Protein 5FGP (pdb70)

Secondary structure (DSSP, 8-state):
--EEEEE--EETTEEEEEEEEE-SS-EEEEEEEE-TT--EEEEEEEHHHHHHHHHHHHHHHHHHHT-------SS-----SEE--BTTBEEEEEEEEETTEEEEEEEEES-TTS--EEEEEETT--HHHHHHHHHHHH--

InterPro domains:
  IPR006628 Purine-rich element binding protein family [PF04845] (41-253)
  IPR006628 Purine-rich element binding protein family [PTHR12611] (23-259)
  IPR006628 Purine-rich element binding protein family [SM00712] (43-105)
  IPR006628 Purine-rich element binding protein family [SM00712] (120-183)
  IPR006628 Purine-rich element binding protein family [SM00712] (193-254)

Nearest PDB structures (foldseek):
  3k44-assembly4_D  TM=9.309E-01  e=6.547E-19  Drosophila melanogaster
  3k44-assembly1_A  TM=9.414E-01  e=1.004E-18  Drosophila melanogaster
  8chv-assembly1_B  TM=9.046E-01  e=1.596E-13  Homo sapiens
  8chu-assembly1_A  TM=8.539E-01  e=2.863E-12  Homo sapiens
  8chu-assembly1_B  TM=7.718E-01  e=1.284E-12  Homo sapiens

Structure (mmCIF, N/CA/C/O backbone):
data_5FGP
#
_entry.id   5FGP
#
_cell.length_a   81.940
_cell.length_b   40.190
_cell.length_c   48.810
_cell.angle_alpha   90.00
_cell.angle_beta   90.00
_cell.angle_gamma   90.00
#
_symmetry.space_group_name_H-M   'P 21 21 2'
#
loop_
_entity.id
_entity.type
_entity.pdbx_description
1 polymer 'CG1507-PB, isoform B'
2 polymer DNA
3 non-polymer 'CHLORIDE ION'
4 non-polymer 'SULFATE ION'
5 water water
#
loop_
_atom_site.group_PDB
_atom_site.id
_atom_site.type_symbol
_atom_site.label_atom_id
_atom_site.label_alt_id
_atom_site.label_comp_id
_atom_site.label_asym_id
_atom_site.label_entity_id
_atom_site.label_seq_id
_atom_site.pdbx_PDB_ins_code
_atom_site.Cartn_x
_atom_site.Cartn_y
_atom_site.Cartn_z
_atom_site.occupancy
_atom_site.B_iso_or_equiv
_atom_site.auth_seq_id
_atom_site.auth_comp_id
_atom_site.auth_asym_id
_atom_site.auth_atom_id
_atom_site.pdbx_PDB_model_num
ATOM 1 N N . VAL A 1 6 ? -34.100 -15.975 -13.785 1.00 69.21 40 VAL A N 1
ATOM 2 C CA . VAL A 1 6 ? -34.148 -16.088 -15.240 1.00 72.04 40 VAL A CA 1
ATOM 3 C C . VAL A 1 6 ? -33.411 -14.877 -15.838 1.00 68.75 40 VAL A C 1
ATOM 4 O O . VAL A 1 6 ? -34.017 -13.867 -16.210 1.00 72.70 40 VAL A O 1
ATOM 8 N N . GLU A 1 7 ? -32.082 -14.983 -15.879 1.00 56.91 41 GLU A N 1
ATOM 9 C CA . GLU A 1 7 ? -31.213 -13.929 -16.411 1.00 48.53 41 GLU A CA 1
ATOM 10 C C . GLU A 1 7 ? -30.275 -14.489 -17.458 1.00 46.83 41 GLU A C 1
ATOM 11 O O . GLU A 1 7 ? -29.349 -15.238 -17.138 1.00 51.66 41 GLU A O 1
ATOM 17 N N . GLN A 1 8 ? -30.506 -14.119 -18.710 1.00 29.98 42 GLN A N 1
ATOM 18 C CA . GLN A 1 8 ? -29.700 -14.644 -19.791 1.00 22.23 42 GLN A CA 1
ATOM 19 C C . GLN A 1 8 ? -28.435 -13.814 -19.962 1.00 23.16 42 GLN A C 1
ATOM 20 O O . GLN A 1 8 ? -28.506 -12.595 -20.101 1.00 21.81 42 GLN A O 1
ATOM 26 N N . GLU A 1 9 ? -27.282 -14.478 -19.950 1.00 20.10 43 GLU A N 1
ATOM 27 C CA . GLU A 1 9 ? -25.996 -13.818 -20.196 1.00 24.39 43 GLU A CA 1
ATOM 28 C C . GLU A 1 9 ? -25.847 -13.425 -21.671 1.00 22.81 43 GLU A C 1
ATOM 29 O O . GLU A 1 9 ? -26.126 -14.233 -22.564 1.00 20.79 43 GLU A O 1
ATOM 35 N N . LEU A 1 10 ? -25.399 -12.197 -21.933 1.00 19.12 44 LEU A N 1
ATOM 36 C CA . LEU A 1 10 ? -25.321 -11.699 -23.307 1.00 17.43 44 LEU A CA 1
ATOM 37 C C . LEU A 1 10 ? -23.899 -11.317 -23.775 1.00 22.12 44 LEU A C 1
ATOM 38 O O . LEU A 1 10 ? -23.603 -11.358 -24.973 1.00 18.43 44 LEU A O 1
ATOM 43 N N . ALA A 1 11 ? -23.034 -10.929 -22.836 1.00 13.31 45 ALA A N 1
ATOM 44 C CA . ALA A 1 11 ? -21.642 -10.575 -23.137 1.00 15.56 45 ALA A CA 1
ATOM 45 C C . ALA A 1 11 ? -20.896 -10.349 -21.830 1.00 20.58 45 ALA A C 1
ATOM 46 O O . ALA A 1 11 ? -21.507 -10.011 -20.810 1.00 18.71 45 ALA A O 1
ATOM 48 N N . THR A 1 12 ? -19.579 -10.495 -21.860 1.00 18.92 46 THR A N 1
ATOM 49 C CA . THR A 1 12 ? -18.789 -10.367 -20.635 1.00 20.77 46 THR A CA 1
ATOM 50 C C . THR A 1 12 ? -17.444 -9.692 -20.908 1.00 23.88 46 THR A C 1
ATOM 51 O O . THR A 1 12 ? -16.913 -9.777 -22.025 1.00 21.01 46 THR A O 1
ATOM 55 N N . LYS A 1 13 ? -16.927 -8.987 -19.897 1.00 17.12 47 LYS A N 1
ATOM 56 C CA . LYS A 1 13 ? -15.550 -8.518 -19.891 1.00 10.04 47 LYS A CA 1
ATOM 57 C C . LYS A 1 13 ? -14.962 -8.668 -18.505 1.00 17.05 47 LYS A C 1
ATOM 58 O O . LYS A 1 13 ? -15.626 -8.408 -17.492 1.00 17.57 47 LYS A O 1
ATOM 72 N N . LEU A 1 15 ? -11.563 -7.647 -16.118 1.00 12.99 49 LEU A N 1
ATOM 73 C CA . LEU A 1 15 ? -10.405 -6.761 -15.988 1.00 18.23 49 LEU A CA 1
ATOM 74 C C . LEU A 1 15 ? -9.655 -7.093 -14.710 1.00 18.28 49 LEU A C 1
ATOM 75 O O . LEU A 1 15 ? -10.276 -7.357 -13.683 1.00 17.13 49 LEU A O 1
ATOM 80 N N . GLN A 1 16 ? -8.326 -7.088 -14.778 1.00 11.27 50 GLN A N 1
ATOM 81 C CA . GLN A 1 16 ? -7.507 -7.202 -13.579 1.00 10.75 50 GLN A CA 1
ATOM 82 C C . GLN A 1 16 ? -6.967 -5.827 -13.271 1.00 19.55 50 GLN A C 1
ATOM 83 O O . GLN A 1 16 ? -6.198 -5.279 -14.059 1.00 17.66 50 GLN A O 1
ATOM 89 N N . ILE A 1 17 ? -7.401 -5.242 -12.155 1.00 14.99 51 ILE A N 1
ATOM 9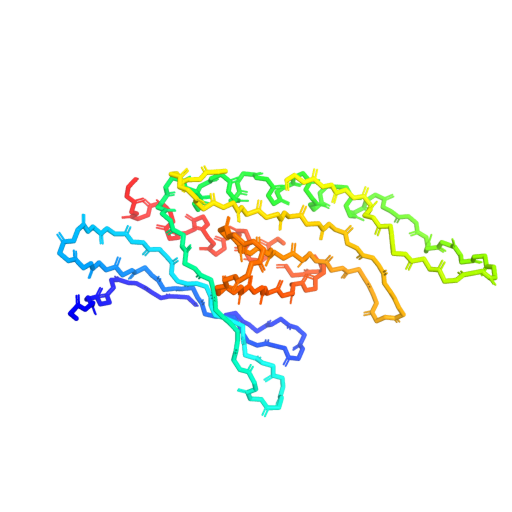0 C CA . ILE A 1 17 ? -6.920 -3.917 -11.769 1.00 18.06 51 ILE A CA 1
ATOM 91 C C . ILE A 1 17 ? -6.334 -3.944 -10.362 1.00 17.88 51 ILE A C 1
ATOM 92 O O . ILE A 1 17 ? -7.052 -4.159 -9.386 1.00 16.24 51 ILE A O 1
ATOM 97 N N . GLN A 1 18 ? -5.023 -3.729 -10.284 1.00 13.45 52 GLN A N 1
ATOM 98 C CA . GLN A 1 18 ? -4.246 -3.888 -9.061 1.00 11.31 52 GLN A CA 1
ATOM 99 C C . GLN A 1 18 ? -4.567 -5.256 -8.444 1.00 17.94 52 GLN A C 1
ATOM 100 O O . GLN A 1 18 ? -4.429 -6.265 -9.136 1.00 13.24 52 GLN A O 1
ATOM 106 N N . SER A 1 19 ? -4.999 -5.327 -7.186 1.00 14.12 53 SER A N 1
ATOM 107 C CA . SER A 1 19 ? -5.248 -6.644 -6.579 1.00 16.08 53 SER A CA 1
ATOM 108 C C . SER A 1 19 ? -6.677 -7.140 -6.790 1.00 18.64 53 SER A C 1
ATOM 109 O O . SER A 1 19 ? -7.071 -8.171 -6.229 1.00 15.52 53 SER A O 1
ATOM 112 N N . LYS A 1 20 ? -7.453 -6.413 -7.591 1.00 11.29 54 LYS A N 1
ATOM 113 C CA . LYS A 1 20 ? -8.856 -6.742 -7.804 1.00 13.04 54 LYS A CA 1
ATOM 114 C C . LYS A 1 20 ? -9.140 -7.283 -9.211 1.00 13.44 54 LYS A C 1
ATOM 115 O O . LYS A 1 20 ? -8.414 -6.998 -10.167 1.00 17.42 54 LYS A O 1
ATOM 121 N N . ARG A 1 21 ? -10.215 -8.051 -9.324 1.00 8.98 55 ARG A N 1
ATOM 122 C CA . ARG A 1 21 ? -10.783 -8.391 -10.621 1.00 10.16 55 ARG A CA 1
ATOM 123 C C . ARG A 1 21 ? -12.176 -7.782 -10.755 1.00 16.04 55 ARG A C 1
ATOM 124 O O . ARG A 1 21 ? -12.972 -7.810 -9.816 1.00 17.00 55 ARG A O 1
ATOM 132 N N . PHE A 1 22 ? -12.462 -7.242 -11.933 1.00 13.82 56 PHE A N 1
ATOM 133 C CA . PHE A 1 22 ? -13.776 -6.690 -12.223 1.00 10.66 56 PHE A CA 1
ATOM 134 C C . PHE A 1 22 ? -14.406 -7.475 -13.348 1.00 11.98 56 PHE A C 1
ATOM 135 O O . PHE A 1 22 ? -13.766 -7.733 -14.365 1.00 13.85 56 PHE A O 1
ATOM 143 N N . TYR A 1 23 ? -15.664 -7.846 -13.169 1.00 12.12 57 TYR A N 1
ATOM 144 C CA . TYR A 1 23 ? -16.435 -8.403 -14.270 1.00 11.05 57 TYR A CA 1
ATOM 145 C C . TYR A 1 23 ? -17.528 -7.437 -14.695 1.00 12.34 57 TYR A C 1
ATOM 146 O O . TYR A 1 23 ? -18.278 -6.922 -13.868 1.00 13.30 57 TYR A O 1
ATOM 155 N N . LEU A 1 24 ? -17.620 -7.209 -15.993 1.00 11.08 58 LEU A N 1
ATOM 156 C CA . LEU A 1 24 ? -18.723 -6.463 -16.562 1.00 10.94 58 LEU A CA 1
ATOM 157 C C . LEU A 1 24 ? -19.561 -7.450 -17.379 1.00 17.01 58 LEU A C 1
ATOM 158 O O . LEU A 1 24 ? -19.065 -8.018 -18.342 1.00 19.84 58 LEU A O 1
ATOM 163 N N . ASP A 1 25 ? -20.808 -7.671 -16.976 1.00 13.55 59 ASP A N 1
ATOM 164 C CA . ASP A 1 25 ? -21.675 -8.620 -17.675 1.00 13.46 59 ASP A CA 1
ATOM 165 C C . ASP A 1 25 ? -22.944 -7.951 -18.150 1.00 11.29 59 ASP A C 1
ATOM 166 O O . ASP A 1 25 ? -23.703 -7.433 -17.342 1.00 16.09 59 ASP A O 1
ATOM 171 N N . VAL A 1 26 ? -23.196 -7.997 -19.453 1.00 18.87 60 VAL A N 1
ATOM 172 C CA . VAL A 1 26 ? -24.492 -7.592 -19.977 1.00 13.23 60 VAL A CA 1
ATOM 173 C C . VAL A 1 26 ? -25.471 -8.769 -19.910 1.00 21.91 60 VAL A C 1
ATOM 174 O O . VAL A 1 26 ? -25.198 -9.859 -20.436 1.00 16.17 60 VAL A O 1
ATOM 178 N N . LYS A 1 27 ? -26.612 -8.553 -19.268 1.00 12.21 61 LYS A N 1
ATOM 179 C CA . LYS A 1 27 ? -27.593 -9.627 -19.105 1.00 14.61 61 LYS A CA 1
ATOM 180 C C . LYS A 1 27 ? -28.977 -9.134 -19.449 1.00 16.99 61 LYS A C 1
ATOM 181 O O . LYS A 1 27 ? -29.186 -7.935 -19.645 1.00 15.74 61 LYS A O 1
ATOM 187 N N . GLN A 1 28 ? -29.932 -10.054 -19.502 1.00 17.72 62 GLN A N 1
ATOM 188 C CA A GLN A 1 28 ? -31.319 -9.706 -19.785 0.50 19.43 62 GLN A CA 1
ATOM 189 C CA B GLN A 1 28 ? -31.310 -9.667 -19.728 0.50 19.32 62 GLN A CA 1
ATOM 190 C C . GLN A 1 28 ? -32.270 -10.565 -18.953 1.00 28.81 62 GLN A C 1
ATOM 191 O O . GLN A 1 28 ? -32.044 -11.770 -18.779 1.00 24.75 62 GLN A O 1
ATOM 202 N N . ASN A 1 29 ? -33.327 -9.961 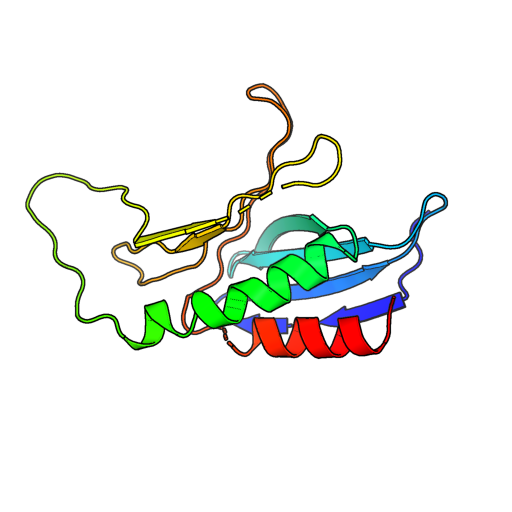-18.433 1.00 28.00 63 ASN A N 1
ATOM 203 C CA . ASN A 1 29 ? -34.380 -10.758 -17.825 1.00 26.14 63 ASN A CA 1
ATOM 204 C C . ASN A 1 29 ? -35.680 -10.366 -18.502 1.00 25.44 63 ASN A C 1
ATOM 205 O O . ASN A 1 29 ? -35.663 -9.660 -19.505 1.00 23.43 63 ASN A O 1
ATOM 210 N N . ARG A 1 30 ? -36.803 -10.805 -17.955 1.00 28.92 64 ARG A N 1
ATOM 211 C CA . ARG A 1 30 ? -38.079 -10.584 -18.610 1.00 36.64 64 ARG A CA 1
ATOM 212 C C . ARG A 1 30 ? -38.413 -9.103 -18.732 1.00 32.85 64 ARG A C 1
ATOM 213 O O . ARG A 1 30 ? -39.065 -8.697 -19.692 1.00 37.59 64 ARG A O 1
ATOM 221 N N . ARG A 1 31 ? -37.934 -8.277 -17.806 1.00 27.29 65 ARG A N 1
ATOM 222 C CA . ARG A 1 31 ? -38.209 -6.855 -17.950 1.00 31.20 65 ARG A CA 1
ATOM 223 C C . ARG A 1 31 ? -37.240 -6.138 -18.896 1.00 40.29 65 ARG A C 1
ATOM 224 O O . ARG A 1 31 ? -37.594 -5.132 -19.524 1.00 39.16 65 ARG A O 1
ATOM 232 N N . GLY A 1 32 ? -36.017 -6.637 -19.010 1.00 32.58 66 GLY A N 1
ATOM 233 C CA . GLY A 1 32 ? -35.098 -6.009 -19.935 1.00 29.48 66 GLY A CA 1
ATOM 234 C C . GLY A 1 32 ? -33.627 -6.269 -19.717 1.00 23.13 66 GLY A C 1
ATOM 235 O O . GLY A 1 32 ? -33.242 -7.192 -18.995 1.00 23.07 66 GLY A O 1
ATOM 236 N N . ARG A 1 33 ? -32.805 -5.439 -20.357 1.00 18.22 67 ARG A N 1
ATOM 237 C CA . ARG A 1 33 ? -31.353 -5.580 -20.307 1.00 18.82 67 ARG A CA 1
ATOM 238 C C . ARG A 1 33 ? -30.713 -4.725 -19.226 1.00 22.40 67 ARG A C 1
ATOM 239 O O . ARG A 1 33 ? -31.216 -3.662 -18.866 1.00 22.98 67 ARG A O 1
ATOM 247 N N . PHE A 1 34 ? -29.579 -5.188 -18.731 1.00 12.46 68 PHE A N 1
ATOM 248 C CA . PHE A 1 34 ? -28.841 -4.440 -17.724 1.00 17.59 68 PHE A CA 1
ATOM 249 C C . PHE A 1 34 ? -27.400 -4.884 -17.759 1.00 13.44 68 PHE A C 1
ATOM 250 O O . PHE A 1 34 ? -27.056 -5.892 -18.404 1.00 12.88 68 PHE A O 1
ATOM 258 N N . ILE A 1 35 ? -26.556 -4.122 -17.075 1.00 9.84 69 ILE A N 1
ATOM 259 C CA . ILE A 1 35 ? -25.156 -4.472 -16.921 1.00 16.29 69 ILE A CA 1
ATOM 260 C C . ILE A 1 35 ? -24.884 -4.666 -15.448 1.00 21.12 69 ILE A C 1
ATOM 261 O O . ILE A 1 35 ? -25.209 -3.802 -14.626 1.00 17.67 69 ILE A O 1
ATOM 266 N N . LYS A 1 36 ? -24.338 -5.830 -15.120 1.00 9.54 70 LYS A N 1
ATOM 267 C CA . LYS A 1 36 ? -23.885 -6.119 -13.775 1.00 13.34 70 LYS A CA 1
ATOM 268 C C . LYS A 1 36 ? -22.378 -5.831 -13.675 1.00 16.13 70 LYS A C 1
ATOM 269 O O . LYS A 1 36 ? -21.588 -6.289 -14.503 1.00 14.98 70 LYS A O 1
ATOM 275 N N . VAL A 1 37 ? -21.986 -5.052 -12.672 1.00 13.43 71 VAL A N 1
ATOM 276 C CA . VAL A 1 37 ? -20.577 -4.795 -12.424 1.00 9.16 71 VAL A CA 1
ATOM 277 C C . VAL A 1 37 ? -20.161 -5.465 -11.109 1.00 16.14 71 VAL A C 1
ATOM 278 O O . VAL A 1 37 ? -20.654 -5.102 -10.039 1.00 16.80 71 VAL A O 1
ATOM 282 N N . ALA A 1 38 ? -19.264 -6.443 -11.187 1.00 10.69 72 ALA A N 1
ATOM 283 C CA . ALA A 1 38 ? -18.799 -7.133 -9.980 1.00 10.55 72 ALA A CA 1
ATOM 284 C C . ALA A 1 38 ? -17.343 -6.797 -9.663 1.00 11.10 72 ALA A C 1
ATOM 285 O O . ALA A 1 38 ? -16.481 -6.812 -10.546 1.00 19.51 72 ALA A O 1
ATOM 287 N N . GLU A 1 39 ? -17.072 -6.514 -8.397 1.00 12.9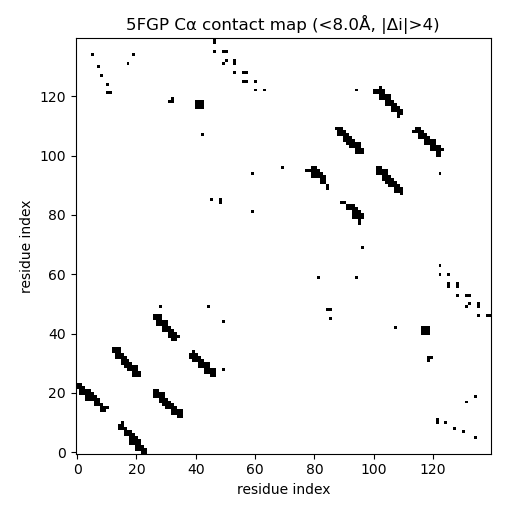3 73 GLU A N 1
ATOM 288 C CA . GLU A 1 39 ? -15.710 -6.356 -7.900 1.00 11.14 73 GLU A CA 1
ATOM 289 C C . GLU A 1 39 ? -15.315 -7.561 -7.044 1.00 13.50 73 GLU A C 1
ATOM 290 O O . GLU A 1 39 ? -16.013 -7.883 -6.088 1.00 10.62 73 GLU A O 1
ATOM 296 N N . ILE A 1 40 ? -14.223 -8.236 -7.389 1.00 11.94 74 IL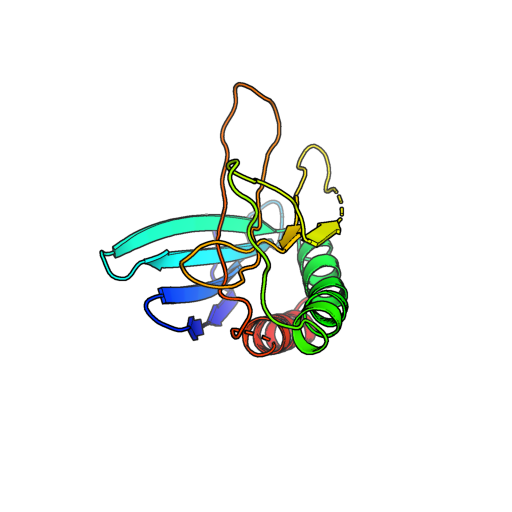E A N 1
ATOM 297 C CA . ILE A 1 40 ? -13.744 -9.324 -6.552 1.00 12.31 74 ILE A CA 1
ATOM 298 C C . ILE A 1 40 ? -12.424 -8.952 -5.902 1.00 11.85 74 ILE A C 1
ATOM 299 O O . ILE A 1 40 ? -11.441 -8.760 -6.591 1.00 16.22 74 ILE A O 1
ATOM 304 N N . GLY A 1 41 ? -12.401 -8.832 -4.574 1.00 10.00 75 GLY A N 1
ATOM 305 C CA . GLY A 1 41 ? -11.176 -8.439 -3.890 1.00 9.39 75 GLY A CA 1
ATOM 306 C C . GLY A 1 41 ? -10.145 -9.559 -3.920 1.00 15.02 75 GLY A C 1
ATOM 307 O O . GLY A 1 41 ? -10.457 -10.689 -4.291 1.00 14.03 75 GLY A O 1
ATOM 308 N N . ALA A 1 42 ? -8.913 -9.251 -3.529 1.00 16.28 76 ALA A N 1
ATOM 309 C CA . ALA A 1 42 ? -7.847 -10.249 -3.543 1.00 19.26 76 ALA A CA 1
ATOM 310 C C . ALA A 1 42 ? -8.179 -11.430 -2.624 1.00 21.03 76 ALA A C 1
ATOM 311 O O . ALA A 1 42 ? -7.720 -12.545 -2.856 1.00 17.02 76 ALA A O 1
ATOM 313 N N . ASP A 1 43 ? -8.982 -11.190 -1.592 1.00 14.14 77 ASP A N 1
ATOM 314 C CA . ASP A 1 43 ? -9.356 -12.271 -0.672 1.00 14.60 77 ASP A CA 1
ATOM 315 C C . ASP A 1 43 ? -10.584 -13.051 -1.149 1.00 19.94 77 ASP A C 1
ATOM 316 O O . ASP A 1 43 ? -11.008 -13.990 -0.489 1.00 23.23 77 ASP A O 1
ATOM 321 N N . GLY A 1 44 ? -11.151 -12.662 -2.290 1.00 13.27 78 GLY A N 1
ATOM 322 C CA . GLY A 1 44 ? -12.348 -13.311 -2.803 1.00 12.67 78 GLY A CA 1
ATOM 323 C C . GLY A 1 44 ? -13.685 -12.620 -2.513 1.00 16.19 78 GLY A C 1
ATOM 324 O O . GLY A 1 44 ? -14.709 -12.982 -3.092 1.00 18.25 78 GLY A O 1
ATOM 325 N N . ARG A 1 45 ? -13.681 -11.616 -1.642 1.00 9.25 79 ARG A N 1
ATOM 326 C CA . ARG A 1 45 ? -14.896 -10.847 -1.335 1.00 12.17 79 ARG A CA 1
ATOM 327 C C . ARG A 1 45 ? -15.552 -10.210 -2.576 1.00 14.00 79 ARG A C 1
ATOM 328 O O . ARG A 1 45 ? -14.894 -9.496 -3.338 1.00 11.84 79 ARG A O 1
ATOM 336 N N . ARG A 1 46 ? -16.852 -10.456 -2.757 1.00 11.65 80 ARG A N 1
ATOM 337 C CA . ARG A 1 46 ? -17.588 -9.935 -3.902 1.0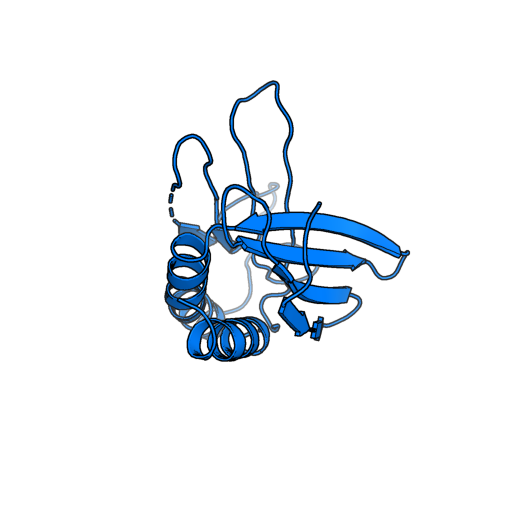0 14.03 80 ARG A CA 1
ATOM 338 C C . ARG A 1 46 ? -18.453 -8.722 -3.547 1.00 16.54 80 ARG A C 1
ATOM 339 O O . ARG A 1 46 ? -19.151 -8.744 -2.544 1.00 13.42 80 ARG A O 1
ATOM 347 N N . SER A 1 47 ? -18.396 -7.678 -4.374 1.00 13.48 81 SER A N 1
ATOM 348 C CA . SER A 1 47 ? -19.368 -6.574 -4.339 1.00 14.76 81 SER A CA 1
ATOM 349 C C . SER A 1 47 ? -19.926 -6.350 -5.731 1.00 14.28 81 SER A C 1
ATOM 350 O O . SER A 1 47 ? -19.164 -6.354 -6.696 1.00 17.76 81 SER A O 1
ATOM 353 N N . GLN A 1 48 ? -21.234 -6.117 -5.844 1.00 13.26 82 GLN A N 1
ATOM 354 C CA . GLN A 1 48 ? -21.856 -5.939 -7.165 1.00 19.80 82 GLN A CA 1
ATOM 355 C C . GLN A 1 48 ? -22.861 -4.787 -7.246 1.00 21.31 82 GLN A C 1
ATOM 356 O O . GLN A 1 48 ? -23.631 -4.565 -6.318 1.00 18.29 82 GLN A O 1
ATOM 362 N N . ILE A 1 49 ? -22.879 -4.091 -8.382 1.00 18.60 83 ILE A N 1
ATOM 363 C CA . ILE A 1 49 ? -23.946 -3.133 -8.671 1.00 20.11 83 ILE A CA 1
ATOM 364 C C . ILE A 1 49 ? -24.594 -3.441 -10.017 1.00 15.15 83 ILE A C 1
ATOM 365 O O . ILE A 1 49 ? -23.965 -4.010 -10.907 1.00 11.21 83 ILE A O 1
ATOM 370 N N . TYR A 1 50 ? -25.857 -3.065 -10.154 1.00 11.91 84 TYR A N 1
ATOM 371 C CA . TYR A 1 50 ? -26.610 -3.297 -11.389 1.00 10.36 84 TYR A CA 1
ATOM 372 C C . TYR A 1 50 ? -26.987 -1.977 -12.024 1.00 15.47 84 TYR A C 1
ATOM 373 O O . TYR A 1 50 ? -27.428 -1.062 -11.318 1.00 20.46 84 TYR A O 1
ATOM 382 N N . LEU A 1 51 ? -26.828 -1.884 -13.343 1.00 7.81 85 LEU A N 1
ATOM 383 C CA . LEU A 1 51 ? -27.084 -0.641 -14.064 1.00 15.17 85 LEU A CA 1
ATOM 384 C C . LEU A 1 51 ? -27.952 -0.852 -15.301 1.00 19.77 85 LEU A C 1
ATOM 385 O O . LEU A 1 51 ? -27.672 -1.722 -16.133 1.00 17.41 85 LEU A O 1
ATOM 390 N N . ALA A 1 52 ? -28.983 -0.026 -15.440 1.00 15.17 86 ALA A N 1
ATOM 391 C CA . ALA A 1 52 ? -29.688 0.082 -16.709 1.00 16.29 86 ALA A CA 1
ATOM 392 C C . ALA A 1 52 ? -28.692 0.506 -17.776 1.00 11.32 86 ALA A C 1
ATOM 393 O O . ALA A 1 52 ? -27.678 1.132 -17.476 1.00 14.20 86 ALA A O 1
ATOM 395 N N . LEU A 1 53 ? -28.968 0.197 -19.030 1.00 12.19 87 LEU A N 1
ATOM 396 C CA A LEU A 1 53 ? -28.024 0.553 -20.079 0.50 13.54 87 LEU A CA 1
ATOM 397 C CA B LEU A 1 53 ? -28.050 0.553 -20.101 0.50 14.01 87 LEU A CA 1
ATOM 398 C C . LEU A 1 53 ? -27.895 2.071 -20.221 1.00 11.96 87 LEU A C 1
ATOM 399 O O . LEU A 1 53 ? -26.821 2.578 -20.523 1.00 11.42 87 LEU A O 1
ATOM 408 N N . SER A 1 54 ? -28.968 2.803 -19.974 1.00 16.87 88 SER A N 1
ATOM 409 C CA . SER A 1 54 ? -28.857 4.258 -20.068 1.00 16.56 88 SER A CA 1
ATOM 410 C C . SER A 1 54 ? -27.916 4.753 -18.973 1.00 16.35 88 SER A C 1
ATOM 411 O O . SER A 1 54 ? -27.064 5.597 -19.222 1.00 17.27 88 SER A O 1
ATOM 414 N N . THR A 1 55 ? -28.060 4.212 -17.766 1.00 12.47 89 THR A N 1
ATOM 415 C CA . THR A 1 55 ? -27.183 4.587 -16.655 1.00 10.82 89 THR A CA 1
ATOM 416 C C . THR A 1 55 ? -25.730 4.206 -16.951 1.00 11.00 89 THR A C 1
ATOM 417 O O . THR A 1 55 ? -24.803 4.939 -16.592 1.00 17.73 89 THR A O 1
ATOM 421 N N . ALA A 1 56 ? -25.533 3.060 -17.608 1.00 14.16 90 ALA A N 1
ATOM 422 C CA . ALA A 1 56 ? -24.188 2.596 -17.948 1.00 13.27 90 ALA A CA 1
ATOM 423 C C . ALA A 1 56 ? -23.518 3.570 -18.884 1.00 10.06 90 ALA A C 1
ATOM 424 O O . ALA A 1 56 ? -22.334 3.861 -18.731 1.00 13.41 90 ALA A O 1
ATOM 426 N N . ALA A 1 57 ? -24.263 4.058 -19.876 1.00 11.08 91 ALA A N 1
ATOM 427 C CA . ALA A 1 57 ? -23.693 5.046 -20.802 1.00 11.56 91 ALA A CA 1
ATOM 428 C C . ALA A 1 57 ? -23.355 6.362 -20.077 1.00 15.40 91 ALA A C 1
ATOM 429 O O . ALA A 1 57 ? -22.304 6.970 -20.350 1.00 16.74 91 ALA A O 1
ATOM 431 N N . GLU A 1 58 ? -24.230 6.796 -19.165 1.00 14.68 92 GLU A N 1
ATOM 432 C CA . GLU A 1 58 ? -23.961 7.975 -18.306 1.00 10.16 92 GLU A CA 1
ATOM 433 C C . GLU A 1 58 ? -22.664 7.811 -17.538 1.00 15.88 92 GLU A C 1
ATOM 434 O O . GLU A 1 58 ? -21.818 8.696 -17.508 1.00 16.66 92 GLU A O 1
ATOM 440 N N . PHE A 1 59 ? -22.552 6.662 -16.888 1.00 14.15 93 PHE A N 1
ATOM 441 C CA . PHE A 1 59 ? -21.358 6.246 -16.171 1.00 16.07 93 PHE A 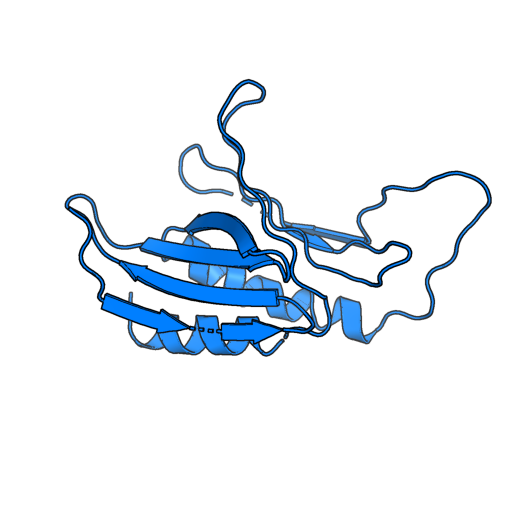CA 1
ATOM 442 C C . PHE A 1 59 ? -20.126 6.326 -17.079 1.00 13.47 93 PHE A C 1
ATOM 443 O O . PHE A 1 59 ? -19.113 6.930 -16.726 1.00 13.98 93 PHE A O 1
ATOM 451 N N . ARG A 1 60 ? -20.209 5.704 -18.250 1.00 10.45 94 ARG A N 1
ATOM 452 C CA . ARG A 1 60 ? -19.086 5.723 -19.193 1.00 11.87 94 ARG A CA 1
ATOM 453 C C . ARG A 1 60 ? -18.669 7.162 -19.550 1.00 15.63 94 ARG A C 1
ATOM 454 O O . ARG A 1 60 ? -17.474 7.496 -19.569 1.00 14.50 94 ARG A O 1
ATOM 462 N N . ASP A 1 61 ? -19.653 8.009 -19.838 1.00 17.73 95 ASP A N 1
ATOM 463 C CA . ASP A 1 61 ? -19.387 9.416 -20.149 1.00 14.34 95 ASP A CA 1
ATOM 464 C C . ASP A 1 61 ? -18.642 10.134 -19.008 1.00 19.91 95 ASP A C 1
ATOM 465 O O . ASP A 1 61 ? -17.616 10.770 -19.233 1.00 27.34 95 ASP A O 1
ATOM 470 N N . HIS A 1 62 ? -19.145 10.002 -17.786 1.00 15.00 96 HIS A N 1
ATOM 471 C CA . HIS A 1 62 ? -18.528 10.634 -16.609 1.00 17.80 96 HIS A CA 1
ATOM 472 C C . HIS A 1 62 ? -17.101 10.173 -16.295 1.00 22.27 96 HI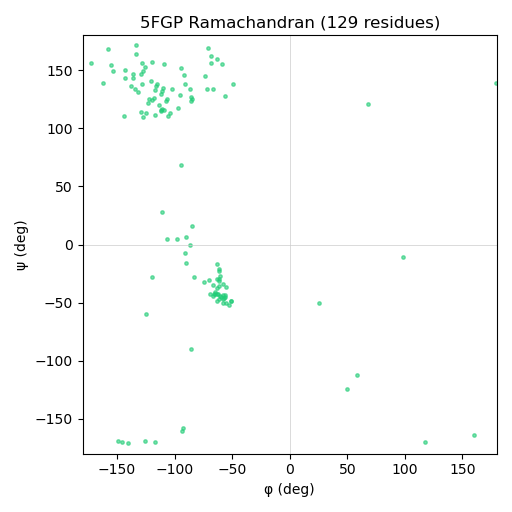S A C 1
ATOM 473 O O . HIS A 1 62 ? -16.305 10.943 -15.747 1.00 16.93 96 HIS A O 1
ATOM 480 N N . LEU A 1 63 ? -16.779 8.915 -16.599 1.00 12.95 97 LEU A N 1
ATOM 481 C CA . LEU A 1 63 ? -15.449 8.400 -16.276 1.00 14.41 97 LEU A CA 1
ATOM 482 C C . LEU A 1 63 ? -14.338 9.256 -16.875 1.00 13.27 97 LEU A C 1
ATOM 483 O O . LEU A 1 63 ? -13.290 9.438 -16.251 1.00 14.06 97 LEU A O 1
ATOM 488 N N . SER A 1 64 ? -14.552 9.792 -18.072 1.00 10.44 98 SER A N 1
ATOM 489 C CA . SER A 1 64 ? -13.527 10.641 -18.677 1.00 14.37 98 SER A CA 1
ATOM 490 C C . SER A 1 64 ? -13.206 11.890 -17.847 1.00 12.12 98 SER A C 1
ATOM 491 O O . SER A 1 64 ? -12.035 12.239 -17.693 1.00 18.38 98 SER A O 1
ATOM 494 N N . SER A 1 65 ? -14.224 12.585 -17.341 1.00 17.06 99 SER A N 1
ATOM 495 C CA . SER A 1 65 ? -13.947 13.786 -16.547 1.00 19.26 99 SER A CA 1
ATOM 496 C C . SER A 1 65 ? -13.252 13.401 -15.245 1.00 16.03 99 SER A C 1
ATOM 497 O O . SER A 1 65 ? -12.370 14.129 -14.763 1.00 14.50 99 SER A O 1
ATOM 500 N N . PHE A 1 66 ? -13.619 12.248 -14.686 1.00 13.42 100 PHE A N 1
ATOM 501 C CA . PHE A 1 66 ? -12.959 11.797 -13.465 1.00 14.27 100 PHE A CA 1
ATOM 502 C C . PHE A 1 66 ? -11.505 11.523 -13.776 1.00 16.68 100 PHE A C 1
ATOM 503 O O . PHE A 1 66 ? -10.625 11.913 -13.019 1.00 15.68 100 PHE A O 1
ATOM 511 N N . SER A 1 67 ? -11.236 10.890 -14.911 1.00 13.55 101 SER A N 1
ATOM 512 C CA A SER A 1 67 ? -9.867 10.577 -15.288 0.50 14.75 101 SER A CA 1
ATOM 513 C CA B SER A 1 67 ? -9.856 10.574 -15.252 0.50 13.73 101 SER A CA 1
ATOM 514 C C . SER A 1 67 ? -9.065 11.847 -15.567 1.00 16.33 101 SER A C 1
ATOM 515 O O . SER A 1 67 ? -7.911 11.958 -15.163 1.00 19.33 101 SER A O 1
ATOM 520 N N . ASP A 1 68 ? -9.685 12.805 -16.266 1.00 13.06 102 ASP A N 1
ATOM 521 C CA . ASP A 1 68 ? -9.032 14.103 -16.532 1.00 15.23 102 ASP A CA 1
ATOM 522 C C . ASP A 1 68 ? -8.660 14.780 -15.212 1.00 22.29 102 ASP A C 1
ATOM 523 O O . ASP A 1 68 ? -7.539 15.264 -15.034 1.00 23.40 102 ASP A O 1
ATOM 528 N N . TYR A 1 69 ? -9.611 14.803 -14.283 1.00 16.79 103 TYR A N 1
ATOM 529 C CA . TYR A 1 69 ? -9.379 15.424 -12.988 1.00 16.78 103 TYR A CA 1
ATOM 530 C C . TYR A 1 69 ? -8.257 14.728 -12.248 1.00 20.68 103 TYR A C 1
ATOM 531 O O . TYR A 1 69 ? -7.373 15.373 -11.687 1.00 18.22 103 TYR A O 1
ATOM 540 N N . TYR A 1 70 ? -8.315 13.403 -12.231 1.00 10.80 104 TYR A N 1
ATOM 541 C CA . TYR A 1 70 ? -7.312 12.612 -11.539 1.00 13.45 104 TYR A CA 1
ATOM 542 C C . TYR A 1 70 ? -5.922 12.876 -12.119 1.00 19.76 104 TYR A C 1
ATOM 543 O O . TYR A 1 70 ? -4.962 13.094 -11.375 1.00 25.60 104 TYR A O 1
ATOM 552 N N . ALA A 1 71 ? -5.820 12.899 -13.441 1.00 18.48 105 ALA A N 1
ATOM 553 C CA . ALA A 1 71 ? -4.520 13.073 -14.092 1.00 26.24 105 ALA A CA 1
ATOM 554 C C . ALA A 1 71 ? -3.857 14.408 -13.729 1.00 26.24 105 ALA A C 1
ATOM 555 O O . ALA A 1 71 ? -2.639 14.534 -13.795 1.00 28.64 105 ALA A O 1
ATOM 557 N N . SER A 1 72 ? -4.653 15.390 -13.318 1.00 23.59 106 SER A N 1
ATOM 558 C CA . SER A 1 72 ? -4.122 16.720 -13.028 1.00 31.81 106 SER A CA 1
ATOM 559 C C . SER A 1 72 ? -3.704 16.916 -11.564 1.00 31.53 106 SER A C 1
ATOM 560 O O . SER A 1 72 ? -3.127 17.945 -11.207 1.00 30.02 106 SER A O 1
ATOM 563 N N . LEU A 1 73 ? -3.995 15.941 -10.713 1.00 22.13 107 LEU A N 1
ATOM 564 C CA . LEU A 1 73 ? -3.738 16.099 -9.283 1.00 25.27 107 LEU A CA 1
ATOM 565 C C . LEU A 1 73 ? -2.262 16.025 -8.928 1.00 26.48 107 LEU A C 1
ATOM 566 O O . LEU A 1 73 ? -1.503 15.260 -9.534 1.00 28.23 107 LEU A O 1
ATOM 571 N N . GLY A 1 74 ? -1.871 16.821 -7.936 1.00 29.13 108 GLY A N 1
ATOM 572 C CA . GLY A 1 74 ? -0.577 16.683 -7.289 1.00 34.32 108 GLY A CA 1
ATOM 573 C C . GLY A 1 74 ? -0.714 15.791 -6.063 1.00 42.79 108 GLY A C 1
ATOM 574 O O . GLY A 1 74 ? -1.684 15.039 -5.952 1.00 50.41 108 GLY A O 1
ATOM 575 N N . PRO A 1 75 ? 0.244 15.870 -5.126 1.00 38.12 109 PRO A N 1
ATOM 576 C CA . PRO A 1 75 ? 0.199 14.996 -3.949 1.00 38.83 109 PRO A CA 1
ATOM 577 C C . PRO A 1 75 ? -0.974 15.373 -3.047 1.00 35.78 109 PRO A C 1
ATOM 578 O O . PRO A 1 75 ? -1.424 16.510 -3.098 1.00 40.18 109 PRO A O 1
ATOM 582 N N . PRO A 1 76 ? -1.466 14.433 -2.226 1.00 44.59 110 PRO A N 1
ATOM 583 C CA . PRO A 1 76 ? -2.588 14.793 -1.353 1.00 50.55 110 PRO A CA 1
ATOM 584 C C . PRO A 1 76 ? -2.030 15.749 -0.380 1.00 49.56 110 PRO A C 1
ATOM 585 O O . PRO A 1 76 ? -0.809 15.739 -0.222 1.00 38.49 110 PRO A O 1
ATOM 589 N N . ASN A 1 77 ? -2.801 16.541 0.325 1.00 55.18 111 ASN A N 1
ATOM 590 C CA . ASN A 1 77 ? -2.081 16.890 1.514 1.00 68.12 111 ASN A CA 1
ATOM 591 C C . ASN A 1 77 ? -2.977 16.988 2.695 1.00 74.30 111 ASN A C 1
ATOM 592 O O . ASN A 1 77 ? -4.034 17.608 2.705 1.00 79.64 111 ASN A O 1
ATOM 597 N N . THR A 1 78 ? -2.307 16.523 3.733 1.00 77.01 112 THR A N 1
ATOM 598 C CA . THR A 1 78 ? -2.819 15.911 4.906 1.00 81.39 112 THR A CA 1
ATOM 599 C C . THR A 1 78 ? -2.503 16.864 6.042 1.00 83.09 112 THR A C 1
ATOM 600 O O . THR A 1 78 ? -1.339 17.211 6.247 1.00 87.73 112 THR A O 1
ATOM 604 N N . ASP A 1 79 ? -3.539 17.345 6.724 1.00 78.48 113 ASP A N 1
ATOM 605 C CA . ASP A 1 79 ? -3.382 18.183 7.914 1.00 75.04 113 ASP A CA 1
ATOM 606 C C . ASP A 1 79 ? -3.404 17.236 9.117 1.00 69.58 113 ASP A C 1
ATOM 607 O O . ASP A 1 79 ? -3.145 16.057 8.921 1.00 72.70 113 ASP A O 1
ATOM 612 N N . ASN A 1 80 ? -3.718 17.678 10.334 1.00 60.25 114 ASN A N 1
ATOM 613 C CA . ASN A 1 80 ? -3.656 16.700 11.405 1.00 54.62 114 ASN A CA 1
ATOM 614 C C . ASN A 1 80 ? -5.046 16.345 11.957 1.00 48.19 114 ASN A C 1
ATOM 615 O O . ASN A 1 80 ? -5.207 16.036 13.148 1.00 51.15 114 ASN A O 1
ATOM 620 N N . LEU A 1 81 ? -6.066 16.459 11.121 1.00 38.22 115 LEU A N 1
ATOM 621 C CA . LEU A 1 81 ? -7.360 15.896 11.476 1.00 32.38 115 LEU A CA 1
ATOM 622 C C . LEU A 1 81 ? -7.728 14.854 10.439 1.00 29.08 115 LEU A C 1
ATOM 623 O O . LEU A 1 81 ? -7.225 14.892 9.325 1.00 32.06 115 LEU A O 1
ATOM 628 N N . PRO A 1 82 ? -8.599 13.901 10.801 1.00 32.03 116 PRO A N 1
ATOM 629 C CA . PRO A 1 82 ? -9.042 12.991 9.739 1.00 24.16 116 PRO A CA 1
ATOM 630 C C . PRO A 1 82 ? -9.801 13.756 8.657 1.00 29.04 116 PRO A C 1
ATOM 631 O O . PRO A 1 82 ? -10.272 14.880 8.887 1.00 27.28 116 PRO A O 1
ATOM 635 N N . GLU A 1 83 ? -9.882 13.167 7.476 1.00 31.07 117 GLU A N 1
ATOM 636 C CA . GLU A 1 83 ? -10.616 13.770 6.372 1.00 36.91 117 GLU A CA 1
ATOM 637 C C . GLU A 1 83 ? -11.410 12.709 5.643 1.00 26.74 117 GLU A C 1
ATOM 638 O O . GLU A 1 83 ? -10.909 11.617 5.411 1.00 32.26 117 GLU A O 1
ATOM 644 N N . ASP A 1 84 ? -12.655 13.014 5.307 1.00 35.65 118 ASP A N 1
ATOM 645 C CA . ASP A 1 84 ? -13.319 12.278 4.245 1.00 46.74 118 ASP A CA 1
ATOM 646 C C . ASP A 1 84 ? -12.900 12.980 2.981 1.00 54.14 118 ASP A C 1
ATOM 647 O O . ASP A 1 84 ? -11.858 12.673 2.380 1.00 51.53 118 ASP A O 1
ATOM 652 N N . GLY A 1 85 ? -13.717 13.968 2.625 1.00 44.79 119 GLY A N 1
ATOM 653 C CA . GLY A 1 85 ? -13.514 14.754 1.434 1.00 36.48 119 GLY A CA 1
ATOM 654 C C . GLY A 1 85 ? -13.734 13.948 0.168 1.00 44.75 119 GLY A C 1
ATOM 655 O O . GLY A 1 85 ? -13.101 12.915 -0.067 1.00 39.08 119 GLY A O 1
ATOM 656 N N . LYS A 1 86 ? -14.673 14.414 -0.639 1.00 37.26 120 LYS A N 1
ATOM 657 C CA . LYS A 1 86 ? -14.710 14.032 -2.028 1.00 32.89 120 LYS A CA 1
ATOM 658 C C . LYS A 1 86 ? -13.795 15.017 -2.753 1.00 35.61 120 LYS A C 1
ATOM 659 O O . LYS A 1 86 ? -13.866 16.231 -2.503 1.00 29.64 120 LYS A O 1
ATOM 665 N N . LEU A 1 87 ? -12.923 14.512 -3.620 1.00 17.18 121 LEU A N 1
ATOM 666 C CA . LEU A 1 87 ? -12.200 15.391 -4.552 1.00 11.99 121 LEU A CA 1
ATOM 667 C C . LEU A 1 87 ? -13.128 15.857 -5.670 1.00 20.81 121 LEU A C 1
ATOM 668 O O . LEU A 1 87 ? -13.000 16.971 -6.200 1.00 19.97 121 LEU A O 1
ATOM 673 N N . LYS A 1 88 ? -14.065 14.988 -6.027 1.00 11.38 122 LYS A N 1
ATOM 674 C CA . LYS A 1 88 ? -14.983 15.248 -7.119 1.00 13.37 122 LYS A CA 1
ATOM 675 C C . LYS A 1 88 ? -16.165 14.300 -6.981 1.00 11.02 122 LYS A C 1
ATOM 676 O O . LYS A 1 88 ? -15.979 13.129 -6.648 1.00 18.34 122 LYS A O 1
ATOM 682 N N . SER A 1 89 ? -17.370 14.805 -7.229 1.00 17.10 123 SER A N 1
ATOM 683 C CA . SER A 1 89 ? -18.592 14.023 -7.063 1.00 21.44 123 SER A CA 1
ATOM 684 C C . SER A 1 89 ? -19.547 14.220 -8.223 1.00 29.38 123 SER A C 1
ATOM 685 O O . SER A 1 89 ? -19.614 15.303 -8.802 1.00 24.12 123 SER A O 1
ATOM 688 N N . GLU A 1 90 ? -20.288 13.164 -8.551 1.00 22.38 124 GLU A N 1
ATOM 689 C CA . GLU A 1 90 ? -21.420 13.245 -9.480 1.00 18.37 124 GLU A CA 1
ATOM 690 C C . GLU A 1 90 ? -22.454 12.261 -8.990 1.00 19.05 124 GLU A C 1
ATOM 691 O O . GLU A 1 90 ? -22.113 11.314 -8.286 1.00 19.23 124 GLU A O 1
ATOM 713 N N . ILE A 1 93 ? -29.292 9.074 -11.577 1.00 16.98 127 ILE A N 1
ATOM 714 C CA A ILE A 1 93 ? -30.564 8.565 -11.089 0.50 18.63 127 ILE A CA 1
ATOM 715 C CA B ILE A 1 93 ? -30.578 8.595 -11.098 0.50 19.20 127 ILE A CA 1
ATOM 716 C C . ILE A 1 93 ? -31.209 7.690 -12.140 1.00 23.65 127 ILE A C 1
ATOM 717 O O . ILE A 1 93 ? -31.132 7.986 -13.337 1.00 16.10 127 ILE A O 1
ATOM 726 N N . LYS A 1 94 ? -31.826 6.605 -11.678 1.00 16.92 128 LYS A N 1
ATOM 727 C CA . LYS A 1 94 ? -32.658 5.764 -12.529 1.00 20.63 128 LYS A CA 1
ATOM 728 C C . LYS A 1 94 ? -33.819 5.260 -11.688 1.00 24.91 128 LYS A C 1
ATOM 729 O O . LYS A 1 94 ? -33.635 4.448 -10.770 1.00 24.82 128 LYS A O 1
ATOM 735 N N . ASP A 1 95 ? -35.010 5.759 -12.010 1.00 23.32 129 ASP A N 1
ATOM 736 C CA . ASP A 1 95 ? -36.223 5.439 -11.274 1.00 32.24 129 ASP A CA 1
ATOM 737 C C . ASP A 1 95 ? -36.050 5.841 -9.816 1.00 29.18 129 ASP A C 1
ATOM 738 O O . ASP A 1 95 ? -35.962 7.029 -9.514 1.00 38.81 129 ASP A O 1
ATOM 743 N N . TYR A 1 96 ? -35.991 4.871 -8.915 1.00 31.22 130 TYR A N 1
ATOM 744 C CA . TYR A 1 96 ? -35.832 5.200 -7.498 1.00 36.69 130 TYR A CA 1
ATOM 745 C C . TYR A 1 96 ? -34.424 4.873 -7.003 1.00 29.76 130 TYR A C 1
ATOM 746 O O . TYR A 1 96 ? -34.111 5.023 -5.815 1.00 27.25 130 TYR A O 1
ATOM 755 N N . ARG A 1 97 ? -33.566 4.460 -7.929 1.00 19.06 131 ARG A N 1
ATOM 756 C CA . ARG A 1 97 ? -32.181 4.167 -7.597 1.00 19.69 131 ARG A CA 1
ATOM 757 C C . ARG A 1 97 ? -31.299 5.395 -7.759 1.00 22.48 131 ARG A C 1
ATOM 758 O O . ARG A 1 97 ? -31.417 6.127 -8.735 1.00 20.63 131 ARG A O 1
ATOM 766 N N . ARG A 1 98 ? -30.390 5.592 -6.814 1.00 14.33 132 ARG A N 1
ATOM 767 C CA . ARG A 1 98 ? -29.401 6.641 -6.961 1.00 20.34 132 ARG A CA 1
ATOM 768 C C . ARG A 1 98 ? -28.000 6.058 -6.940 1.00 20.96 132 ARG A C 1
ATOM 769 O O . ARG A 1 98 ? -27.706 5.150 -6.161 1.00 19.63 132 ARG A O 1
ATOM 777 N N . TYR A 1 99 ? -27.146 6.603 -7.798 1.00 14.70 133 TYR A N 1
ATOM 778 C CA . TYR A 1 99 ? -25.756 6.185 -7.884 1.00 12.63 133 TYR A CA 1
ATOM 779 C C . TYR A 1 99 ? -24.841 7.366 -7.582 1.00 22.17 133 TYR A C 1
ATOM 780 O O . TYR A 1 99 ? -24.927 8.422 -8.224 1.00 17.07 133 TYR A O 1
ATOM 789 N N . TYR A 1 100 ? -23.970 7.201 -6.600 1.00 12.88 134 TYR A N 1
ATOM 790 C CA . TYR A 1 100 ? -23.033 8.266 -6.270 1.00 16.18 134 TYR A CA 1
ATOM 791 C C . TYR A 1 100 ? -21.648 7.884 -6.742 1.00 16.98 134 TYR A C 1
ATOM 792 O O . TYR A 1 100 ? -21.151 6.809 -6.400 1.00 19.01 134 TYR A O 1
ATOM 801 N N . LEU A 1 101 ? -21.046 8.753 -7.549 1.00 10.92 135 LEU A N 1
ATOM 802 C CA . LEU A 1 101 ? -19.662 8.582 -8.003 1.00 13.44 135 LEU A CA 1
ATOM 803 C C . LEU A 1 101 ? -18.764 9.571 -7.269 1.00 19.37 135 LEU A C 1
ATOM 804 O O . LEU A 1 101 ? -18.866 10.775 -7.499 1.00 13.55 135 LEU A O 1
ATOM 809 N N . ASP A 1 102 ? -17.898 9.077 -6.387 1.00 10.33 136 ASP A N 1
ATOM 810 C CA . ASP A 1 102 ? -16.984 9.960 -5.654 1.00 12.27 136 ASP A CA 1
ATOM 811 C C . ASP A 1 102 ? -15.539 9.582 -5.893 1.00 15.85 136 ASP A C 1
ATOM 812 O O . ASP A 1 102 ? -15.136 8.435 -5.648 1.00 13.98 136 ASP A O 1
ATOM 817 N N . LEU A 1 103 ? -14.748 10.545 -6.335 1.00 13.33 137 LEU A N 1
ATOM 818 C CA . LEU A 1 103 ? -13.303 10.363 -6.385 1.00 9.94 137 LEU A CA 1
ATOM 819 C C . LEU A 1 103 ? -12.750 10.722 -5.019 1.00 16.20 137 LEU A C 1
ATOM 820 O O . LEU A 1 103 ? -12.976 11.835 -4.513 1.00 14.54 137 LEU A O 1
ATOM 825 N N . LYS A 1 104 ? -12.037 9.790 -4.404 1.00 13.27 138 LYS A N 1
ATOM 826 C CA . LYS A 1 104 ? -11.538 10.015 -3.050 1.00 12.90 138 LYS A CA 1
ATOM 827 C C . LYS A 1 104 ? -10.076 9.627 -2.935 1.00 15.19 138 LYS A C 1
ATOM 828 O O . LYS A 1 104 ? -9.530 8.940 -3.801 1.00 13.10 138 LYS A O 1
ATOM 834 N N . GLU A 1 105 ? -9.430 10.093 -1.874 1.00 15.09 139 GLU A N 1
ATOM 835 C CA . GLU A 1 105 ? -8.052 9.712 -1.619 1.00 15.33 139 GLU A CA 1
ATOM 836 C C . GLU A 1 105 ? -7.936 9.222 -0.176 1.00 22.37 139 GLU A C 1
ATOM 837 O O . GLU A 1 105 ? -8.657 9.675 0.719 1.00 16.31 139 GLU A O 1
ATOM 843 N N . ASN A 1 106 ? -7.054 8.258 0.035 1.00 14.47 140 ASN A N 1
ATOM 844 C CA . ASN A 1 106 ? -6.717 7.834 1.373 1.00 17.15 140 ASN A CA 1
ATOM 845 C C . ASN A 1 106 ? -5.272 7.364 1.316 1.00 18.56 140 ASN A C 1
ATOM 846 O O . ASN A 1 106 ? -4.598 7.549 0.297 1.00 17.28 140 ASN A O 1
ATOM 851 N N . ALA A 1 107 ? -4.806 6.727 2.380 1.00 18.35 141 ALA A N 1
ATOM 852 C CA . ALA A 1 107 ? -3.418 6.271 2.447 1.00 20.27 141 ALA A CA 1
ATOM 853 C C . ALA A 1 107 ? -3.087 5.234 1.381 1.00 22.96 141 ALA A C 1
ATOM 854 O O . ALA A 1 107 ? -1.910 4.979 1.100 1.00 29.35 141 ALA A O 1
ATOM 856 N N . ARG A 1 108 ? -4.122 4.638 0.792 1.00 13.94 142 ARG A N 1
ATOM 857 C CA . ARG A 1 108 ? -3.941 3.565 -0.190 1.00 17.89 142 ARG A CA 1
ATOM 858 C C . ARG A 1 108 ? -4.022 4.072 -1.632 1.00 20.56 142 ARG A C 1
ATOM 859 O O . ARG A 1 108 ? -4.009 3.284 -2.589 1.00 18.77 142 ARG A O 1
ATOM 867 N N . GLY A 1 109 ? -4.144 5.382 -1.783 1.00 14.92 143 GLY A N 1
ATOM 868 C CA . GLY A 1 109 ? -4.143 5.986 -3.100 1.00 9.12 143 GLY A CA 1
ATOM 869 C C . GLY A 1 109 ? -5.449 6.693 -3.422 1.00 14.96 143 GLY A C 1
ATOM 870 O O . GLY A 1 109 ? -6.294 6.900 -2.543 1.00 13.23 143 GLY A O 1
ATOM 871 N N . ARG A 1 110 ? -5.607 7.083 -4.683 1.00 15.73 144 ARG A N 1
ATOM 872 C CA . ARG A 1 110 ? -6.864 7.669 -5.164 1.00 13.43 144 ARG A CA 1
ATOM 873 C C . ARG A 1 110 ? -7.765 6.556 -5.711 1.00 14.62 144 ARG A C 1
ATOM 874 O O . ARG A 1 110 ? -7.267 5.569 -6.273 1.00 15.42 144 ARG A O 1
ATOM 882 N N . PHE A 1 111 ? -9.081 6.697 -5.551 1.00 11.58 145 PHE A N 1
ATOM 883 C CA . PHE A 1 111 ? -9.997 5.679 -6.067 1.00 8.57 145 PHE A CA 1
ATOM 884 C C . PHE A 1 111 ? -11.383 6.238 -6.333 1.00 13.76 145 PHE A C 1
ATOM 885 O O . PHE A 1 111 ? -11.799 7.239 -5.737 1.00 15.59 145 PHE A O 1
ATOM 893 N N . LEU A 1 112 ? -12.093 5.589 -7.247 1.00 13.80 146 LEU A N 1
ATOM 894 C CA . LEU A 1 112 ? -13.453 5.993 -7.555 1.00 12.65 146 LEU A CA 1
ATOM 895 C C . LEU A 1 112 ? -14.397 5.113 -6.774 1.00 9.05 146 LEU A C 1
ATOM 896 O O . LEU A 1 112 ? -14.408 3.894 -6.942 1.00 14.41 146 LEU A O 1
ATOM 901 N N . ARG A 1 113 ? -15.167 5.726 -5.893 1.00 10.25 147 ARG A N 1
ATOM 902 C CA A ARG A 1 113 ? -16.198 5.007 -5.154 0.50 13.62 147 ARG A CA 1
ATOM 903 C CA B ARG A 1 113 ? -16.192 5.002 -5.159 0.50 13.63 147 ARG A CA 1
ATOM 904 C C . ARG A 1 113 ? -17.521 5.092 -5.904 1.00 19.22 147 ARG A C 1
ATOM 905 O O . ARG A 1 113 ? -17.991 6.179 -6.237 1.00 13.98 147 ARG A O 1
ATOM 920 N N . VAL A 1 114 ? -18.119 3.945 -6.198 1.00 13.02 148 VAL A N 1
ATOM 921 C CA . VAL A 1 114 ? -19.397 3.965 -6.889 1.00 9.05 148 VAL A CA 1
ATOM 922 C C . VAL A 1 114 ? -20.425 3.340 -5.968 1.00 17.71 148 VAL A C 1
ATOM 923 O O . VAL A 1 114 ? -20.368 2.145 -5.709 1.00 16.43 148 VAL A O 1
ATOM 927 N N . SER A 1 115 ? -21.362 4.141 -5.476 1.00 11.27 149 SER A N 1
ATOM 928 C CA A SER A 1 115 ? -22.311 3.625 -4.496 0.50 13.46 149 SER A CA 1
ATOM 929 C CA B SER A 1 115 ? -22.318 3.698 -4.464 0.50 14.04 149 SER A CA 1
ATOM 930 C C . SER A 1 115 ? -23.738 3.688 -5.014 1.00 18.60 149 SER A C 1
ATOM 931 O O . SER A 1 115 ? -24.168 4.676 -5.595 1.00 19.09 149 SER A O 1
ATOM 936 N N . GLN A 1 116 ? -24.452 2.580 -4.819 1.00 14.27 150 GLN A N 1
ATOM 937 C CA . GLN A 1 116 ? -25.848 2.459 -5.219 1.00 15.73 150 GLN A CA 1
ATOM 938 C C . GLN A 1 116 ? -26.752 2.368 -4.000 1.00 17.12 150 GLN A C 1
ATOM 939 O O . GLN A 1 116 ? -26.533 1.542 -3.115 1.00 17.91 150 GLN A O 1
ATOM 945 N N . THR A 1 117 ? -27.787 3.197 -3.966 1.00 21.05 151 THR A N 1
ATOM 946 C CA A THR A 1 117 ? -28.694 3.260 -2.828 0.50 29.06 151 THR A CA 1
ATOM 947 C CA B THR A 1 117 ? -28.708 3.182 -2.842 0.50 27.16 151 THR A CA 1
ATOM 948 C C . THR A 1 117 ? -30.130 3.563 -3.249 1.00 31.58 151 THR A C 1
ATOM 949 O O . THR A 1 117 ? -30.366 4.130 -4.316 1.00 30.78 151 THR A O 1
ATOM 956 N N . ILE A 1 118 ? -31.077 3.214 -2.386 1.00 32.24 152 ILE A N 1
ATOM 957 C CA . ILE A 1 118 ? -32.483 3.535 -2.585 1.00 30.44 152 ILE A CA 1
ATOM 958 C C . ILE A 1 118 ? -33.005 4.295 -1.370 1.00 26.61 152 ILE A C 1
ATOM 959 O O . ILE A 1 118 ? -33.452 5.437 -1.484 1.00 20.22 152 ILE A O 1
ATOM 964 N N . THR A 1 119 ? -32.939 3.659 -0.203 1.00 20.13 153 THR A N 1
ATOM 965 C CA A THR A 1 119 ? -33.387 4.295 1.036 0.50 20.80 153 THR A CA 1
ATOM 966 C CA B THR A 1 119 ? -33.402 4.276 1.035 0.50 21.69 153 THR A CA 1
ATOM 967 C C . THR A 1 119 ? -32.373 4.075 2.143 1.00 26.23 153 THR A C 1
ATOM 968 O O . THR A 1 119 ? -31.587 3.122 2.102 1.00 27.31 153 THR A O 1
ATOM 975 N N . ARG A 1 120 ? -32.386 4.964 3.135 1.00 26.05 154 ARG A N 1
ATOM 976 C CA . ARG A 1 120 ? -31.455 4.860 4.258 1.00 30.87 154 ARG A CA 1
ATOM 977 C C . ARG A 1 120 ? -31.458 3.463 4.899 1.00 30.14 154 ARG A C 1
ATOM 978 O O . ARG A 1 120 ? -30.402 2.867 5.108 1.00 41.36 154 ARG A O 1
ATOM 986 N N . GLY A 1 121 ? -32.633 2.929 5.199 1.00 26.49 155 GLY A N 1
ATOM 987 C CA . GLY A 1 121 ? -32.685 1.633 5.862 1.00 43.81 155 GLY A CA 1
ATOM 988 C C . GLY A 1 121 ? -32.620 0.386 4.983 1.00 44.73 155 GLY A C 1
ATOM 989 O O . GLY A 1 121 ? -32.925 -0.712 5.452 1.00 52.87 155 GLY A O 1
ATOM 990 N N . GLY A 1 122 ? -32.207 0.531 3.725 1.00 31.76 156 GLY A N 1
ATOM 991 C CA . GLY A 1 122 ? -32.370 -0.548 2.759 1.00 27.67 156 GLY A CA 1
ATOM 992 C C . GLY A 1 122 ? -31.092 -1.130 2.187 1.00 23.21 156 GLY A C 1
ATOM 993 O O . GLY A 1 122 ? -30.003 -0.824 2.658 1.00 19.96 156 GLY A O 1
ATOM 994 N N . PRO A 1 123 ? -31.218 -1.974 1.154 1.00 19.51 157 PRO A N 1
ATOM 995 C CA . PRO A 1 123 ? -30.031 -2.632 0.605 1.00 25.04 157 PRO A CA 1
ATOM 996 C C . PRO A 1 123 ? -29.086 -1.629 -0.059 1.00 24.66 157 PRO A C 1
ATOM 997 O O . PRO A 1 123 ? -29.527 -0.762 -0.815 1.00 20.94 157 PRO A O 1
ATOM 1001 N N . ARG A 1 124 ? -27.797 -1.743 0.240 1.00 26.64 158 ARG A N 1
ATOM 1002 C CA . ARG A 1 124 ? -26.811 -0.863 -0.364 1.00 24.62 158 ARG A CA 1
ATOM 1003 C C . ARG A 1 124 ? -25.703 -1.684 -0.992 1.00 25.31 158 ARG A C 1
ATOM 1004 O O . ARG A 1 124 ? -25.383 -2.785 -0.537 1.00 18.92 158 ARG A O 1
ATOM 1012 N N . SER A 1 125 ? -25.127 -1.137 -2.049 1.00 15.53 159 SER A N 1
ATOM 1013 C CA A SER A 1 125 ? -24.071 -1.795 -2.802 0.50 19.90 159 SER A CA 1
ATOM 1014 C CA B SER A 1 125 ? -24.019 -1.789 -2.717 0.50 19.10 159 SER A CA 1
ATOM 1015 C C . SER A 1 125 ? -23.044 -0.751 -3.239 1.00 22.54 159 SER A C 1
ATOM 1016 O O . SER A 1 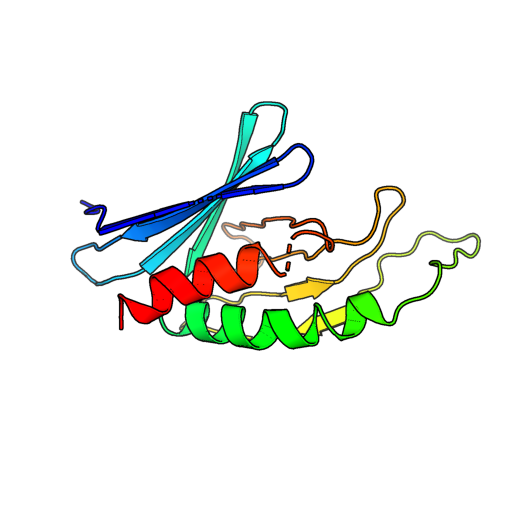125 ? -23.420 0.380 -3.580 1.00 12.96 159 SER A O 1
ATOM 1021 N N . GLN A 1 126 ? -21.775 -1.128 -3.259 1.00 22.32 160 GLN A N 1
ATOM 1022 C CA . GLN A 1 126 ? -20.721 -0.214 -3.680 1.00 26.33 160 GLN A CA 1
ATOM 1023 C C . GLN A 1 126 ? -19.526 -0.963 -4.237 1.00 27.55 160 GLN A C 1
ATOM 1024 O O . GLN A 1 126 ? -19.238 -2.093 -3.836 1.00 24.73 160 GLN A O 1
ATOM 1030 N N . ILE A 1 127 ? -18.832 -0.328 -5.170 1.00 16.02 161 ILE A N 1
ATOM 1031 C CA . ILE A 1 127 ? -17.576 -0.867 -5.656 1.00 10.40 161 ILE A CA 1
ATOM 1032 C C . ILE A 1 127 ? -16.539 0.227 -5.556 1.00 17.40 161 ILE A C 1
ATOM 1033 O O . ILE A 1 127 ? -16.880 1.415 -5.529 1.00 14.66 161 ILE A O 1
ATOM 1038 N N . ALA A 1 128 ? -15.275 -0.171 -5.486 1.00 8.80 162 ALA A N 1
ATOM 1039 C CA . ALA A 1 128 ? -14.189 0.781 -5.339 1.00 9.96 162 ALA A CA 1
ATOM 1040 C C . ALA A 1 128 ? -13.128 0.495 -6.388 1.00 17.58 162 ALA A C 1
ATOM 1041 O O . ALA A 1 128 ? -12.495 -0.559 -6.373 1.00 11.62 162 ALA A O 1
ATOM 1043 N N . LEU A 1 129 ? -12.954 1.437 -7.302 1.00 12.80 163 LEU A N 1
ATOM 1044 C CA . LEU A 1 129 ? -12.086 1.257 -8.466 1.00 10.92 163 LEU A CA 1
ATOM 1045 C C . LEU A 1 129 ? -10.839 2.134 -8.316 1.00 13.57 163 LEU A C 1
ATOM 1046 O O . LEU A 1 129 ? -10.971 3.362 -8.281 1.00 15.08 163 LEU A O 1
ATOM 1051 N N . PRO A 1 130 ? -9.640 1.526 -8.212 1.00 13.75 164 PRO A N 1
ATOM 1052 C CA . PRO A 1 130 ? -8.409 2.340 -8.154 1.00 12.37 164 PRO A CA 1
ATOM 1053 C C . PRO A 1 130 ? -8.386 3.386 -9.276 1.00 13.35 164 PRO A C 1
ATOM 1054 O O . PRO A 1 130 ? -8.778 3.063 -10.395 1.00 11.78 164 PRO A O 1
ATOM 1058 N N . ALA A 1 131 ? -7.959 4.614 -8.992 1.00 11.88 165 ALA A N 1
ATOM 1059 C CA . ALA A 1 131 ? -8.042 5.666 -10.002 1.00 16.38 165 ALA A CA 1
ATOM 1060 C C . ALA A 1 131 ? -7.272 5.297 -11.270 1.00 14.98 165 ALA A C 1
ATOM 1061 O O . ALA A 1 131 ? -7.684 5.637 -12.379 1.00 17.23 165 ALA A O 1
ATOM 1063 N N . GLN A 1 132 ? -6.167 4.582 -11.102 1.00 22.43 166 GLN A N 1
ATOM 1064 C CA . GLN A 1 132 ? -5.330 4.176 -12.229 1.00 24.48 166 GLN A CA 1
ATOM 1065 C C . GLN A 1 132 ? -6.073 3.272 -13.221 1.00 26.75 166 GLN A C 1
ATOM 1066 O O . GLN A 1 132 ? -5.670 3.165 -14.375 1.00 22.98 166 GLN A O 1
ATOM 1072 N N . GLY A 1 133 ? -7.154 2.633 -12.777 1.00 14.51 167 GLY A N 1
ATOM 1073 C CA . GLY A 1 133 ? -7.884 1.707 -13.626 1.00 11.18 167 GLY A CA 1
ATOM 1074 C C . GLY A 1 133 ? -9.076 2.293 -14.368 1.00 16.46 167 GLY A C 1
ATOM 1075 O O . GLY A 1 133 ? -9.753 1.582 -15.114 1.00 16.02 167 GLY A O 1
ATOM 1084 N N . ILE A 1 135 ? -9.466 4.502 -16.872 1.00 13.48 169 ILE A N 1
ATOM 1085 C CA . ILE A 1 135 ? -9.403 4.487 -18.345 1.00 17.21 169 ILE A CA 1
ATOM 1086 C C . ILE A 1 135 ? -9.691 3.086 -18.892 1.00 18.52 169 ILE A C 1
ATOM 1087 O O . ILE A 1 135 ? -10.519 2.922 -19.783 1.00 18.42 169 ILE A O 1
ATOM 1092 N N . GLU A 1 136 ? -9.004 2.077 -18.363 1.00 17.37 170 GLU A N 1
ATOM 1093 C CA . GLU A 1 136 ? -9.226 0.701 -18.817 1.00 15.34 170 GLU A CA 1
ATOM 1094 C C . GLU A 1 136 ? -10.695 0.305 -18.620 1.00 13.03 170 GLU A C 1
ATOM 1095 O O . GLU A 1 136 ? -11.321 -0.276 -19.501 1.00 17.21 170 GLU A O 1
ATOM 1101 N N . PHE A 1 137 ? -11.249 0.655 -17.464 1.00 14.60 171 PHE A N 1
ATOM 1102 C CA . PHE A 1 137 ? -12.632 0.326 -17.135 1.00 15.93 171 PHE A CA 1
ATOM 1103 C C . PHE A 1 137 ? -13.591 1.031 -18.111 1.00 22.31 171 PHE A C 1
ATOM 1104 O O . PHE A 1 137 ? -14.500 0.408 -18.670 1.00 16.72 171 PHE A O 1
ATOM 1112 N N . ARG A 1 138 ? -13.373 2.329 -18.310 1.00 10.86 172 ARG A N 1
ATOM 1113 C CA . ARG A 1 138 ? -14.135 3.106 -19.292 1.00 9.27 172 ARG A CA 1
ATOM 1114 C C . ARG A 1 138 ? -14.159 2.456 -20.675 1.00 11.17 172 ARG A C 1
ATOM 1115 O O . ARG A 1 138 ? -15.222 2.328 -21.293 1.00 15.04 172 ARG A O 1
ATOM 1123 N N . ASP A 1 139 ? -12.993 2.055 -21.168 1.00 12.43 173 ASP A N 1
ATOM 1124 C CA . ASP A 1 139 ? -12.916 1.538 -22.532 1.00 15.39 173 ASP A CA 1
ATOM 1125 C C . ASP A 1 139 ? -13.615 0.166 -22.616 1.00 18.34 173 ASP A C 1
ATOM 1126 O O . ASP A 1 139 ? -14.194 -0.181 -23.646 1.00 12.82 173 ASP A O 1
ATOM 1131 N N . ALA A 1 140 ? -13.591 -0.589 -21.521 1.00 13.84 174 ALA A N 1
ATOM 1132 C CA . ALA A 1 140 ? -14.306 -1.870 -21.464 1.00 15.65 174 ALA A CA 1
ATOM 1133 C C . ALA A 1 140 ? -15.812 -1.633 -21.536 1.00 15.96 174 ALA A C 1
ATOM 1134 O O . ALA A 1 140 ? -16.536 -2.318 -22.260 1.00 17.12 174 ALA A O 1
ATOM 1136 N N . LEU A 1 141 ? -16.287 -0.646 -20.787 1.00 15.73 175 LEU A N 1
ATOM 1137 C CA . LEU A 1 141 ? -17.704 -0.305 -20.785 1.00 10.58 175 LEU A CA 1
ATOM 1138 C C . LEU A 1 141 ? -18.141 0.153 -22.184 1.00 17.48 175 LEU A C 1
ATOM 1139 O O . LEU A 1 141 ? -19.210 -0.241 -22.687 1.00 15.67 175 LEU A O 1
ATOM 1144 N N . THR A 1 142 ? -17.305 0.975 -22.816 1.00 15.24 176 THR A N 1
ATOM 1145 C CA . THR A 1 142 ? -17.564 1.420 -24.195 1.00 21.46 176 THR A CA 1
ATOM 1146 C C . THR A 1 142 ? -17.705 0.242 -25.179 1.00 18.63 176 THR A C 1
ATOM 1147 O O . THR A 1 142 ? -18.620 0.209 -25.999 1.00 17.67 176 THR A O 1
ATOM 1151 N N . ASP A 1 143 ? -16.808 -0.728 -25.097 1.00 16.67 177 ASP A N 1
ATOM 1152 C CA . ASP A 1 143 ? -16.919 -1.881 -25.986 1.00 20.04 177 ASP A CA 1
ATOM 1153 C C . ASP A 1 143 ? -18.286 -2.572 -25.862 1.00 22.82 177 ASP A C 1
ATOM 1154 O O . ASP A 1 143 ? -18.915 -2.924 -26.870 1.00 20.95 177 ASP A O 1
ATOM 1159 N N . LEU A 1 144 ? -18.760 -2.751 -24.634 1.00 15.20 178 LEU A N 1
ATOM 1160 C CA . LEU A 1 144 ? -20.058 -3.396 -24.436 1.00 15.25 178 LEU A CA 1
ATOM 1161 C C . LEU A 1 144 ? -21.171 -2.480 -24.918 1.00 19.50 178 LEU A C 1
ATOM 1162 O O . LEU A 1 144 ? -22.115 -2.929 -25.567 1.00 16.08 178 LEU A O 1
ATOM 1167 N N . LEU A 1 145 ? -21.068 -1.189 -24.610 1.00 17.26 179 LEU A N 1
ATOM 1168 C CA . LEU A 1 145 ? -22.120 -0.247 -25.017 1.00 13.01 179 LEU A CA 1
ATOM 1169 C C . LEU A 1 145 ? -22.267 -0.199 -26.552 1.00 16.69 179 LEU A C 1
ATOM 1170 O O . LEU A 1 145 ? -23.375 -0.067 -27.070 1.00 21.91 179 LEU A O 1
ATOM 1175 N N . GLU A 1 146 ? -21.157 -0.328 -27.275 1.00 17.39 180 GLU A N 1
ATOM 1176 C CA . GLU A 1 146 ? -21.214 -0.307 -28.739 1.00 28.08 180 GLU A CA 1
ATOM 1177 C C . GLU A 1 146 ? -22.056 -1.467 -29.285 1.00 25.05 180 GLU A C 1
ATOM 1178 O O . GLU A 1 146 ? -22.677 -1.350 -30.340 1.00 26.08 180 GLU A O 1
ATOM 1184 N N . GLU A 1 147 ? -22.082 -2.578 -28.555 1.00 21.24 181 GLU A N 1
ATOM 1185 C CA . GLU A 1 147 ? -22.822 -3.765 -28.991 1.00 26.01 181 GLU A CA 1
ATOM 1186 C C . GLU A 1 147 ? -24.276 -3.816 -28.504 1.00 29.86 181 GLU A C 1
ATOM 1187 O O . GLU A 1 147 ? -25.076 -4.594 -29.034 1.00 29.25 181 GLU A O 1
ATOM 1193 N N . PHE A 1 148 ? -24.626 -2.995 -27.512 1.00 24.45 182 PHE A N 1
ATOM 1194 C CA . PHE A 1 148 ? -25.966 -3.056 -26.907 1.00 27.29 182 PHE A CA 1
ATOM 1195 C C . PHE A 1 148 ? -26.615 -1.686 -26.723 1.00 49.49 182 PHE A C 1
ATOM 1196 O O . PHE A 1 148 ? -25.980 -0.754 -26.231 1.00 58.88 182 PHE A O 1
ATOM 1204 N N . GLY A 1 149 ? -27.882 -1.576 -27.115 1.00 58.27 183 GLY A N 1
ATOM 1205 C CA . GLY A 1 149 ? -28.659 -0.364 -26.916 1.00 64.10 183 GLY A CA 1
ATOM 1206 C C . GLY A 1 149 ? -27.995 0.905 -27.420 1.00 66.02 183 GLY A C 1
ATOM 1207 O O . GLY A 1 149 ? -27.092 0.858 -28.254 1.00 67.67 183 GLY A O 1
#

B-factor: mean 26.32, std 14.92, range [5.8, 105.66]

GO terms:
  GO:0005634 nucleus (C, IDA)
  GO:0005737 cytoplasm (C, IDA)
  GO:0003723 RNA binding (F, IDA)
  GO:0003729 mRNA binding (F, IDA)
  GO:0043565 sequence-specific DNA binding (F, IDA)
  GO:0042802 identical protein binding (F, IPI)

Radius of gyration: 15.65 Å; Cα contacts (8 Å, |Δi|>4): 258; chains: 1; bounding box: 38×34×40 Å

Foldseek 3Di:
DKAWDDWDDDADLKDWIWTWIADPVGIWIKIWIQGNVGDIFIDIGDLVVLVVVLVVLVVLLVQVVPDDDDDDDPDDDWDFPDWDDDDQKDWIWGWTQDPVGIWIKIKIDRDPPDDITIDIGHSVCVVVSVVSVVVSVVDD

CATH classification: 3.30.2450.30

Solvent-accessible surface area: 8913 Å² total

Sequence (140 aa):
VEQELATKLQIQSKRFYLDVKQQNRRGRFIKVAEIGADGRRSQIYLALLSTAAEFRDHLSSFSSDYYASLGPPNTDNLPEDGKLKSEIIKDYRRYYLDLKENARGRFLRRVSSQTTITTRGGPRSSQIALPAQGIEFRDALTDLLEEFG

Organism: Drosophila melanogaster (NCBI:txid7227)